Protein AF-A0A8X8X846-F1 (afdb_monomer_lite)

pLDDT: mean 72.02, std 13.53, range [37.34, 87.69]

InterPro domains:
  IPR022740 Polyphenol oxidase, C-terminal [PF12143] (23-87)

Secondary structure (DSSP, 8-state):
--------PPP-------HHHHPSP--SS-----PPPSSTT-S------------TTS-EEEEEEE--TTS-TT-GGG-EEEEEEEE-TTS-EE-

Radius of gyration: 18.23 Å; chains: 1; bounding box: 55×29×49 Å

Structure (mmCIF, N/CA/C/O backbone):
data_AF-A0A8X8X846-F1
#
_entry.id   AF-A0A8X8X846-F1
#
loop_
_atom_site.group_PDB
_atom_site.id
_atom_site.type_symbol
_atom_site.label_atom_id
_atom_site.label_alt_id
_atom_site.label_comp_id
_atom_site.label_asym_id
_atom_site.label_entity_id
_atom_site.label_seq_id
_atom_site.pdbx_PDB_ins_code
_atom_site.Cartn_x
_atom_site.Cartn_y
_atom_site.Cartn_z
_atom_site.occupancy
_atom_site.B_iso_or_equiv
_atom_site.auth_seq_id
_atom_site.auth_comp_id
_atom_site.auth_asym_id
_atom_site.auth_atom_id
_atom_site.pdbx_PDB_model_num
ATOM 1 N N . MET A 1 1 ? 40.227 16.865 -34.089 1.00 37.34 1 MET A N 1
ATOM 2 C CA . MET A 1 1 ? 38.830 17.026 -33.631 1.00 37.34 1 MET A CA 1
ATOM 3 C C . MET A 1 1 ? 38.436 15.752 -32.909 1.00 37.34 1 MET A C 1
ATOM 5 O O . MET A 1 1 ? 38.405 14.711 -33.549 1.00 37.34 1 MET A O 1
ATOM 9 N N . SER A 1 2 ? 38.210 15.812 -31.598 1.00 45.41 2 SER A N 1
ATOM 10 C CA . SER A 1 2 ? 37.840 14.640 -30.795 1.00 45.41 2 SER A CA 1
ATOM 11 C C . SER A 1 2 ? 36.425 14.837 -30.269 1.00 45.41 2 SER A C 1
ATOM 13 O O . SER A 1 2 ? 36.163 15.768 -29.513 1.00 45.41 2 SER A O 1
ATOM 15 N N . ILE A 1 3 ? 35.506 13.988 -30.717 1.00 51.16 3 ILE A N 1
ATOM 16 C CA . ILE A 1 3 ? 34.115 13.958 -30.263 1.00 51.16 3 ILE A CA 1
ATOM 17 C C . ILE A 1 3 ? 34.040 13.254 -28.902 1.00 51.16 3 ILE A C 1
ATOM 19 O O . ILE A 1 3 ? 34.181 12.035 -28.807 1.00 51.16 3 ILE A O 1
ATOM 23 N N . ASN A 1 4 ? 33.815 14.021 -27.833 1.00 44.28 4 ASN A N 1
ATOM 24 C CA . ASN A 1 4 ? 33.499 13.469 -26.518 1.00 44.28 4 ASN A CA 1
ATOM 25 C C . ASN A 1 4 ? 32.096 12.853 -26.560 1.00 44.28 4 ASN A C 1
ATOM 27 O O . ASN A 1 4 ? 31.088 13.553 -26.507 1.00 44.28 4 ASN A O 1
ATOM 31 N N . ARG A 1 5 ? 32.030 11.521 -26.642 1.00 51.75 5 ARG A N 1
ATOM 32 C CA . ARG A 1 5 ? 30.801 10.759 -26.408 1.00 51.75 5 ARG A CA 1
ATOM 33 C C . ARG A 1 5 ? 30.433 10.922 -24.932 1.00 51.75 5 ARG A C 1
ATOM 35 O O . ARG A 1 5 ? 31.042 10.282 -24.076 1.00 51.75 5 ARG A O 1
ATOM 42 N N . LEU A 1 6 ? 29.472 11.803 -24.645 1.00 54.06 6 LEU A N 1
ATOM 43 C CA . LEU A 1 6 ? 28.814 11.906 -23.344 1.00 54.06 6 LEU A CA 1
ATOM 44 C C . LEU A 1 6 ? 28.285 10.513 -22.989 1.00 54.06 6 LEU A C 1
ATOM 46 O O . LEU A 1 6 ? 27.281 10.063 -23.533 1.00 54.06 6 LEU A O 1
ATOM 50 N N . ARG A 1 7 ? 28.995 9.793 -22.116 1.00 54.56 7 ARG A N 1
ATOM 51 C CA . ARG A 1 7 ? 28.423 8.631 -21.439 1.00 54.56 7 ARG A CA 1
ATOM 52 C C . ARG A 1 7 ? 27.380 9.217 -20.501 1.00 54.56 7 ARG A C 1
ATOM 54 O O . ARG A 1 7 ? 27.737 9.743 -19.450 1.00 54.56 7 ARG A O 1
ATOM 61 N N . SER A 1 8 ? 26.118 9.219 -20.923 1.00 53.50 8 SER A N 1
ATOM 62 C CA . SER A 1 8 ? 25.004 9.501 -20.029 1.00 53.50 8 SER A CA 1
ATOM 63 C C . SER A 1 8 ? 25.153 8.556 -18.844 1.00 53.50 8 SER A C 1
ATOM 65 O O . 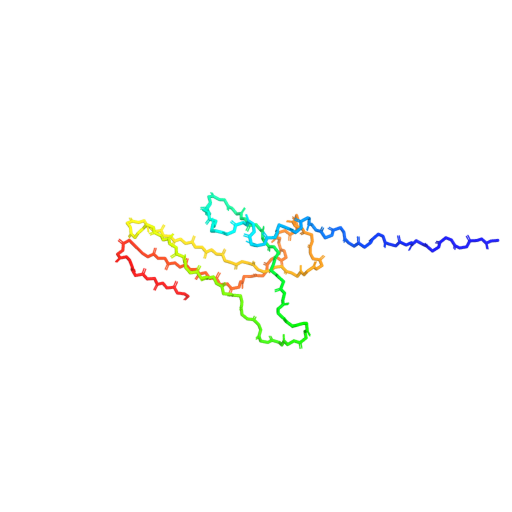SER A 1 8 ? 25.147 7.334 -19.013 1.00 53.50 8 SER A O 1
ATOM 67 N N . LYS A 1 9 ? 25.385 9.126 -17.660 1.00 44.44 9 LYS A N 1
ATOM 68 C CA . LYS A 1 9 ? 25.352 8.384 -16.404 1.00 44.44 9 LYS A CA 1
ATOM 69 C C . LYS A 1 9 ? 24.029 7.605 -16.411 1.00 44.44 9 LYS A C 1
ATOM 71 O O . LYS A 1 9 ? 23.006 8.239 -16.680 1.00 44.44 9 LYS A O 1
ATOM 76 N N . PRO A 1 10 ? 24.032 6.273 -16.215 1.00 44.62 10 PRO A N 1
ATOM 77 C CA . PRO A 1 10 ? 22.780 5.533 -16.126 1.00 44.62 10 PRO A CA 1
ATOM 78 C C . PRO A 1 10 ? 21.900 6.232 -15.084 1.00 44.62 10 PRO A C 1
ATOM 80 O O . PRO A 1 10 ? 22.464 6.756 -14.108 1.00 44.62 10 PRO A O 1
ATOM 83 N N . PRO A 1 11 ? 20.574 6.328 -15.311 1.00 43.88 11 PRO A N 1
ATOM 84 C CA . PRO A 1 11 ? 19.680 6.988 -14.374 1.00 43.88 11 PRO A CA 1
ATOM 85 C C . PRO A 1 11 ? 20.009 6.455 -12.987 1.00 43.88 11 PRO A C 1
ATOM 87 O O . PRO A 1 11 ? 20.186 5.249 -12.796 1.00 43.88 11 PRO A O 1
ATOM 90 N N . GLN A 1 12 ? 20.250 7.380 -12.058 1.00 45.91 12 GLN A N 1
ATOM 91 C CA . GLN A 1 12 ? 20.587 7.064 -10.682 1.00 45.91 12 GLN A CA 1
ATOM 92 C C . GLN A 1 12 ? 19.352 6.370 -10.105 1.00 45.91 12 GLN A C 1
ATOM 94 O O . GLN A 1 12 ? 18.487 7.045 -9.555 1.00 45.91 12 GLN A O 1
ATOM 99 N N . ARG A 1 13 ? 19.244 5.046 -10.305 1.00 48.47 13 ARG A N 1
ATOM 100 C CA . ARG A 1 13 ? 18.209 4.202 -9.713 1.00 48.47 13 ARG A CA 1
ATOM 101 C C . ARG A 1 13 ? 18.220 4.564 -8.246 1.00 48.47 13 ARG A C 1
ATOM 103 O O . ARG A 1 13 ? 19.250 4.406 -7.582 1.00 48.47 13 ARG A O 1
ATOM 110 N N . ALA A 1 14 ? 17.137 5.179 -7.792 1.00 47.62 14 ALA A N 1
ATOM 111 C CA . ALA A 1 14 ? 17.001 5.558 -6.404 1.00 47.62 14 ALA A CA 1
ATOM 112 C C . ALA A 1 14 ? 17.358 4.346 -5.562 1.00 47.62 14 ALA A C 1
ATOM 114 O O . ALA A 1 14 ? 16.925 3.248 -5.908 1.00 47.62 14 ALA A O 1
ATOM 115 N N . ALA A 1 15 ? 18.215 4.534 -4.556 1.00 48.34 15 ALA A N 1
ATOM 116 C CA . ALA A 1 15 ? 18.749 3.445 -3.751 1.00 48.34 15 ALA A CA 1
ATOM 117 C C . ALA A 1 15 ? 17.599 2.520 -3.341 1.00 48.34 15 ALA A C 1
ATOM 119 O O . ALA A 1 15 ? 16.748 2.880 -2.526 1.00 48.34 15 ALA A O 1
ATOM 120 N N . ALA A 1 16 ? 17.529 1.377 -4.016 1.00 53.47 16 ALA A N 1
ATOM 121 C CA . ALA A 1 16 ? 16.413 0.471 -3.920 1.00 53.47 16 ALA A CA 1
ATOM 122 C C . ALA A 1 16 ? 16.487 -0.175 -2.547 1.00 53.47 16 ALA A C 1
ATOM 124 O O . ALA A 1 16 ? 17.403 -0.950 -2.276 1.00 53.47 16 ALA A O 1
ATOM 125 N N . VAL A 1 17 ? 15.565 0.183 -1.657 1.00 61.47 17 VAL A N 1
ATOM 126 C CA . VAL A 1 17 ? 15.445 -0.519 -0.382 1.00 61.47 17 VAL A CA 1
ATOM 127 C C . VAL A 1 17 ? 15.004 -1.941 -0.710 1.00 61.47 17 VAL A C 1
ATOM 129 O O . VAL A 1 17 ? 13.947 -2.129 -1.316 1.00 61.47 17 VAL A O 1
ATOM 132 N N . ASN A 1 18 ? 15.834 -2.926 -0.359 1.00 67.31 18 ASN A N 1
ATOM 133 C CA . ASN A 1 18 ? 15.486 -4.329 -0.526 1.00 67.31 18 ASN A CA 1
ATOM 134 C C . ASN A 1 18 ? 14.240 -4.627 0.324 1.00 67.31 18 ASN A C 1
ATOM 136 O O . ASN A 1 18 ? 14.201 -4.351 1.521 1.00 67.31 18 ASN A O 1
ATOM 140 N N . ILE A 1 19 ? 13.212 -5.175 -0.320 1.00 72.06 19 ILE A N 1
ATOM 141 C CA . ILE A 1 19 ? 11.906 -5.489 0.271 1.00 72.06 19 ILE A CA 1
ATOM 142 C C . ILE A 1 19 ? 12.068 -6.438 1.466 1.00 72.06 19 ILE A C 1
ATOM 144 O O . ILE A 1 19 ? 11.374 -6.294 2.470 1.00 72.06 19 ILE A O 1
ATOM 148 N N . GLN A 1 20 ? 13.013 -7.378 1.383 1.00 75.69 20 GLN A N 1
ATOM 149 C CA . GLN A 1 20 ? 13.265 -8.379 2.425 1.00 75.69 20 GLN A CA 1
ATOM 150 C C . GLN A 1 20 ? 13.757 -7.747 3.730 1.00 75.69 20 GLN A C 1
ATOM 152 O O . GLN A 1 20 ? 13.452 -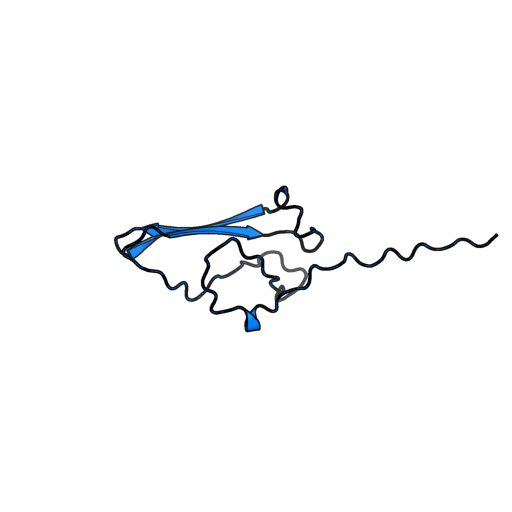8.255 4.803 1.00 75.69 20 GLN A O 1
ATOM 157 N N . ASP A 1 21 ? 14.450 -6.612 3.641 1.00 77.06 21 ASP A N 1
ATOM 158 C CA . ASP A 1 21 ? 14.969 -5.893 4.807 1.00 77.06 21 ASP A CA 1
ATOM 159 C C . ASP A 1 21 ? 13.936 -4.920 5.399 1.00 77.06 21 ASP A C 1
ATOM 161 O O . ASP A 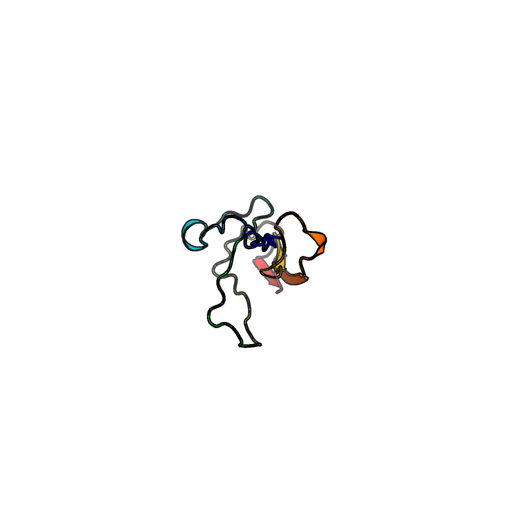1 21 ? 14.125 -4.387 6.494 1.00 77.06 21 ASP A O 1
ATOM 165 N N . LEU A 1 22 ? 12.845 -4.656 4.671 1.00 79.38 22 LEU A N 1
ATOM 166 C CA . LEU A 1 22 ? 11.853 -3.645 5.028 1.00 79.38 22 LEU A CA 1
ATOM 167 C C . LEU A 1 22 ? 10.556 -4.237 5.586 1.00 79.38 22 LEU A C 1
ATOM 169 O O . LEU A 1 22 ? 9.893 -3.589 6.399 1.00 79.38 22 LEU A O 1
ATOM 173 N N . PHE A 1 23 ? 10.178 -5.440 5.150 1.00 83.06 23 PHE A N 1
ATOM 174 C CA . PHE A 1 23 ? 8.971 -6.119 5.615 1.00 83.06 23 PHE A CA 1
ATOM 175 C C . PHE A 1 23 ? 9.288 -7.104 6.754 1.00 83.06 23 PHE A C 1
ATOM 177 O O . PHE A 1 23 ? 10.296 -7.801 6.693 1.00 83.06 23 PHE A O 1
ATOM 184 N N . PRO A 1 24 ? 8.432 -7.210 7.789 1.00 85.44 24 PRO A N 1
ATOM 185 C CA . PRO A 1 24 ? 7.129 -6.560 7.944 1.00 85.44 24 PRO A CA 1
ATOM 186 C C . PRO A 1 24 ? 7.236 -5.069 8.306 1.00 85.44 24 PRO A C 1
ATOM 188 O O . PRO A 1 24 ? 7.877 -4.681 9.281 1.00 85.44 24 PRO A O 1
ATOM 191 N N . LEU A 1 25 ? 6.548 -4.224 7.532 1.00 85.00 25 LEU A N 1
ATOM 192 C CA . LEU A 1 25 ? 6.618 -2.771 7.658 1.00 85.00 25 LEU A CA 1
ATOM 193 C C . LEU A 1 25 ? 5.402 -2.218 8.406 1.00 85.00 25 LEU A C 1
ATOM 195 O O . LEU A 1 25 ? 4.256 -2.442 8.020 1.00 85.00 25 LEU A O 1
ATOM 199 N N . LYS A 1 26 ? 5.644 -1.376 9.416 1.00 86.81 26 LYS A N 1
ATOM 200 C CA . LYS A 1 26 ? 4.589 -0.540 10.001 1.00 86.81 26 LYS A CA 1
ATOM 201 C C . LYS A 1 26 ? 4.438 0.759 9.204 1.00 86.81 26 LYS A C 1
ATOM 203 O O . LYS A 1 26 ? 5.201 1.705 9.404 1.00 86.81 26 LYS A O 1
ATOM 208 N N . LEU A 1 27 ? 3.423 0.821 8.344 1.00 83.19 27 LEU A N 1
ATOM 209 C CA . LEU A 1 27 ? 3.066 2.013 7.567 1.00 83.19 27 LEU A CA 1
ATOM 210 C C . LEU A 1 27 ? 2.621 3.166 8.485 1.00 83.19 27 LEU A C 1
ATOM 212 O O . LEU A 1 27 ? 1.514 3.180 9.015 1.00 83.19 27 LEU A O 1
ATOM 216 N N . ARG A 1 28 ? 3.517 4.140 8.695 1.00 83.88 28 ARG A N 1
ATOM 217 C CA . ARG A 1 28 ? 3.239 5.404 9.417 1.00 83.88 28 ARG A CA 1
ATOM 218 C C . ARG A 1 28 ? 3.222 6.629 8.505 1.00 83.88 28 ARG A C 1
ATOM 220 O O . ARG A 1 28 ? 2.712 7.672 8.892 1.00 83.88 28 ARG A O 1
ATOM 227 N N . LYS A 1 29 ? 3.840 6.505 7.334 1.00 84.50 29 LYS A N 1
ATOM 228 C CA . LYS A 1 29 ? 3.982 7.528 6.299 1.00 84.50 29 LYS A CA 1
ATOM 229 C C . LYS A 1 29 ? 4.055 6.841 4.941 1.00 84.50 29 LYS A C 1
ATOM 231 O O . LYS A 1 29 ? 4.331 5.637 4.884 1.00 84.50 29 LYS A O 1
ATOM 236 N N . THR A 1 30 ? 3.887 7.611 3.872 1.00 82.88 30 THR A N 1
ATOM 237 C CA . THR A 1 30 ? 4.129 7.136 2.509 1.00 82.88 30 THR A CA 1
ATOM 238 C C . THR A 1 30 ? 5.517 6.517 2.424 1.00 82.88 30 THR A C 1
ATOM 240 O O . THR A 1 30 ? 6.518 7.153 2.762 1.00 82.88 30 THR A O 1
ATOM 243 N N . THR A 1 31 ? 5.563 5.252 2.021 1.00 82.38 31 THR A N 1
ATOM 244 C CA . THR A 1 31 ? 6.801 4.491 1.867 1.00 82.38 31 THR A CA 1
ATOM 245 C C . THR A 1 31 ? 6.871 4.009 0.432 1.00 82.38 31 THR A C 1
ATOM 247 O O . THR A 1 31 ? 5.879 3.532 -0.108 1.00 82.38 31 THR A O 1
ATOM 250 N N . ARG A 1 32 ? 8.038 4.177 -0.186 1.00 78.94 32 ARG A N 1
ATOM 251 C CA . ARG A 1 32 ? 8.319 3.728 -1.547 1.00 78.94 32 ARG A CA 1
ATOM 252 C C . ARG A 1 32 ? 9.249 2.535 -1.457 1.00 78.94 32 ARG A C 1
ATOM 254 O O . ARG A 1 32 ? 10.206 2.567 -0.684 1.00 78.94 32 ARG A O 1
ATOM 261 N N . VAL A 1 33 ? 8.947 1.501 -2.224 1.00 78.38 33 VAL A N 1
ATOM 262 C CA . VAL A 1 33 ? 9.693 0.244 -2.229 1.00 78.38 33 VAL A CA 1
ATOM 263 C C . VAL A 1 33 ? 9.952 -0.148 -3.672 1.00 78.38 33 VAL A C 1
ATOM 265 O O . VAL A 1 33 ? 9.081 0.047 -4.517 1.00 78.38 33 VAL A O 1
ATOM 268 N N . LEU A 1 34 ? 11.145 -0.668 -3.961 1.00 77.62 34 LEU A N 1
ATOM 269 C CA . LEU A 1 34 ? 11.413 -1.230 -5.278 1.00 77.62 34 LEU A CA 1
ATOM 270 C C . LEU A 1 34 ? 10.973 -2.692 -5.268 1.00 77.62 34 LEU A C 1
ATOM 272 O O . LEU A 1 34 ? 11.562 -3.500 -4.553 1.00 77.62 34 LEU A O 1
ATOM 276 N N . VAL A 1 35 ? 9.967 -3.025 -6.073 1.00 77.00 35 VAL A N 1
ATOM 277 C CA . VAL A 1 35 ? 9.540 -4.409 -6.284 1.00 77.00 35 VAL A CA 1
ATOM 278 C C . VAL A 1 35 ? 10.187 -4.940 -7.552 1.00 77.00 35 VAL A C 1
ATOM 280 O O . VAL A 1 35 ? 9.981 -4.397 -8.634 1.00 77.00 35 VAL A O 1
ATOM 283 N N . VAL A 1 36 ? 10.998 -5.989 -7.419 1.00 76.44 36 VAL A N 1
ATOM 284 C CA . VAL A 1 36 ? 11.618 -6.642 -8.576 1.00 76.44 36 VAL A CA 1
ATOM 285 C C . VAL A 1 36 ? 10.559 -7.485 -9.279 1.00 76.44 36 VAL A C 1
ATOM 287 O O . VAL A 1 36 ? 9.929 -8.335 -8.650 1.00 76.44 36 VAL A O 1
ATOM 290 N N . LYS A 1 37 ? 10.379 -7.263 -10.584 1.00 72.62 37 LYS A N 1
ATOM 291 C CA . LYS A 1 37 ? 9.483 -8.079 -11.408 1.00 72.62 37 LYS A CA 1
ATOM 292 C C . LYS A 1 37 ? 9.985 -9.527 -11.469 1.00 72.62 37 LYS A C 1
ATOM 294 O O . LYS A 1 37 ? 11.182 -9.732 -11.693 1.00 72.62 37 LYS A O 1
ATOM 299 N N . PRO A 1 38 ? 9.111 -10.536 -11.302 1.00 71.75 38 PRO A N 1
ATOM 300 C CA . PRO A 1 38 ? 9.511 -11.934 -11.391 1.00 71.75 38 PRO A CA 1
ATOM 301 C C . PRO A 1 38 ? 9.963 -12.320 -12.806 1.00 71.75 38 PRO A C 1
ATOM 303 O O . PRO A 1 38 ? 10.843 -13.172 -12.941 1.00 71.75 38 PRO A O 1
ATOM 306 N N . THR A 1 39 ? 9.416 -11.726 -13.878 1.00 73.50 39 THR A N 1
ATOM 307 C CA . THR A 1 39 ? 9.931 -11.939 -15.243 1.00 73.50 39 THR A CA 1
ATOM 308 C C . THR A 1 39 ? 9.700 -10.727 -16.149 1.00 73.50 39 THR A C 1
ATOM 310 O O . THR A 1 39 ? 8.576 -10.337 -16.438 1.00 73.50 39 THR A O 1
ATOM 313 N N . VAL A 1 40 ? 10.781 -10.174 -16.704 1.00 65.25 40 VAL A N 1
ATOM 314 C CA . VAL A 1 40 ? 10.699 -9.071 -17.676 1.00 65.25 40 VAL A CA 1
ATOM 315 C C . VAL A 1 40 ? 9.965 -9.533 -18.946 1.00 65.25 40 VAL A C 1
ATOM 317 O O . VAL A 1 40 ? 10.394 -10.485 -19.594 1.00 65.25 40 VAL A O 1
ATOM 320 N N . GLY A 1 41 ? 8.879 -8.845 -19.320 1.00 63.19 41 GLY A N 1
ATOM 321 C CA . GLY A 1 41 ? 8.186 -9.035 -20.604 1.00 63.19 41 GLY A CA 1
ATOM 322 C C . GLY A 1 41 ? 6.875 -9.828 -20.565 1.00 63.19 41 GLY A C 1
ATOM 323 O O . GLY A 1 41 ? 6.312 -10.095 -21.626 1.00 63.19 41 GLY A O 1
ATOM 324 N N . LYS A 1 42 ? 6.361 -10.191 -19.383 1.00 59.28 42 LYS A N 1
ATOM 325 C CA . LYS A 1 42 ? 4.981 -10.686 -19.243 1.00 59.28 42 LYS A CA 1
ATOM 326 C C . LYS A 1 42 ? 4.047 -9.546 -18.837 1.00 59.28 42 LYS A C 1
ATOM 328 O O . LYS A 1 42 ? 4.396 -8.736 -17.987 1.00 59.28 42 LYS A O 1
ATOM 333 N N . ALA A 1 43 ? 2.896 -9.469 -19.503 1.00 56.06 43 ALA A N 1
ATOM 334 C CA . ALA A 1 43 ? 1.977 -8.333 -19.416 1.00 56.06 43 ALA A CA 1
ATOM 335 C C . ALA A 1 43 ? 1.032 -8.382 -18.201 1.00 56.06 43 ALA A C 1
ATOM 337 O O . ALA A 1 43 ? 0.525 -7.343 -17.798 1.00 56.06 43 ALA A O 1
ATOM 338 N N . ASP A 1 44 ? 0.853 -9.553 -17.585 1.00 63.56 44 ASP A N 1
ATOM 339 C CA . ASP A 1 44 ? -0.087 -9.748 -16.478 1.00 63.56 44 ASP A CA 1
ATOM 340 C C . ASP A 1 44 ? 0.671 -10.048 -15.178 1.00 63.56 44 ASP A C 1
ATOM 342 O O . ASP A 1 44 ? 0.733 -11.188 -14.713 1.00 63.56 44 ASP A O 1
ATOM 346 N N . GLU A 1 45 ? 1.303 -9.027 -14.602 1.00 69.56 45 GLU A N 1
ATOM 347 C CA . GLU A 1 45 ? 1.898 -9.109 -13.266 1.00 69.56 45 GLU A CA 1
ATOM 348 C C . GLU A 1 45 ? 1.093 -8.234 -12.302 1.00 69.56 45 GLU A C 1
ATOM 350 O O . GLU A 1 45 ? 0.925 -7.037 -12.524 1.00 69.56 45 GLU A O 1
ATOM 355 N N . VAL A 1 46 ? 0.587 -8.837 -11.223 1.00 77.06 46 VAL A N 1
ATOM 356 C CA . VAL A 1 46 ? -0.214 -8.142 -10.208 1.00 77.06 46 VAL A CA 1
ATOM 357 C C . VAL A 1 46 ? 0.627 -7.982 -8.942 1.00 77.06 46 VAL A C 1
ATOM 359 O O . VAL A 1 46 ? 1.091 -8.990 -8.402 1.00 77.06 46 VAL A O 1
ATOM 362 N N . PRO A 1 47 ? 0.841 -6.754 -8.436 1.00 79.62 47 PRO A N 1
ATOM 363 C CA . PRO A 1 47 ? 1.485 -6.562 -7.145 1.00 79.62 47 PRO A CA 1
ATOM 364 C C . PRO A 1 47 ? 0.575 -7.096 -6.032 1.00 79.62 47 PRO A C 1
ATOM 366 O O . PRO A 1 47 ? -0.586 -6.705 -5.924 1.00 79.62 47 PRO A O 1
ATOM 369 N N . VAL A 1 48 ? 1.109 -7.980 -5.188 1.00 82.88 48 VAL A N 1
ATOM 370 C CA . VAL A 1 48 ? 0.367 -8.577 -4.069 1.00 82.88 48 VAL A CA 1
ATOM 371 C C . VAL A 1 48 ? 0.905 -8.037 -2.748 1.00 82.88 48 VAL A C 1
ATOM 373 O O . VAL A 1 48 ? 2.102 -8.104 -2.474 1.00 82.88 48 VAL A O 1
ATOM 376 N N . LEU A 1 49 ? 0.003 -7.509 -1.918 1.00 83.88 49 LEU A N 1
ATOM 377 C CA . LEU A 1 49 ? 0.283 -7.151 -0.530 1.00 83.88 49 LEU A CA 1
ATOM 378 C C . LEU A 1 49 ? -0.266 -8.246 0.383 1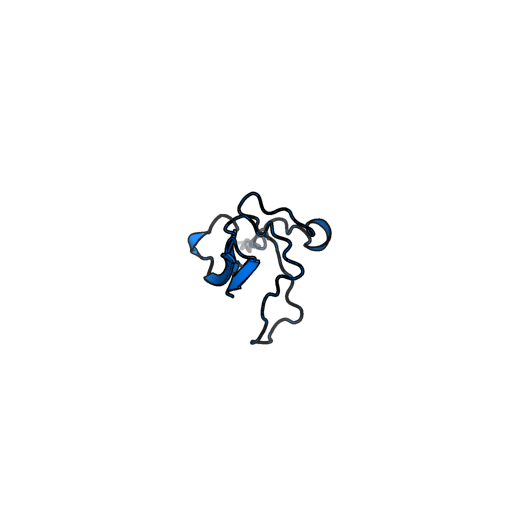.00 83.88 49 LEU A C 1
ATOM 380 O O . LEU A 1 49 ? -1.476 -8.383 0.551 1.00 83.88 49 LEU A O 1
ATOM 384 N N . GLU A 1 50 ? 0.631 -9.028 0.971 1.00 84.56 50 GLU A N 1
ATOM 385 C CA . GLU A 1 50 ? 0.266 -10.148 1.836 1.00 84.56 50 GLU A CA 1
ATOM 386 C C . GLU A 1 50 ? 0.304 -9.768 3.316 1.00 84.56 50 GLU A C 1
ATOM 388 O O . GLU A 1 50 ? 1.053 -8.884 3.737 1.00 84.56 50 GLU A O 1
ATOM 393 N N . ASN A 1 51 ? -0.477 -10.493 4.123 1.00 85.94 51 ASN A N 1
ATOM 394 C CA . ASN A 1 51 ? -0.449 -10.422 5.586 1.00 85.94 51 ASN A CA 1
ATOM 395 C C . ASN A 1 51 ? -0.603 -8.996 6.142 1.00 85.94 51 ASN A C 1
ATOM 397 O O . ASN A 1 51 ? 0.097 -8.594 7.074 1.00 85.94 51 ASN A O 1
ATOM 401 N N . ILE A 1 52 ? -1.539 -8.225 5.579 1.00 84.62 52 ILE A N 1
ATOM 402 C CA . ILE A 1 52 ? -1.876 -6.898 6.096 1.00 84.62 52 ILE A CA 1
ATOM 403 C C . ILE A 1 52 ? -2.527 -7.069 7.474 1.00 84.62 52 ILE A C 1
ATOM 405 O O . ILE A 1 52 ? -3.673 -7.497 7.592 1.00 84.62 52 ILE A O 1
ATOM 409 N N . VAL A 1 53 ? -1.782 -6.726 8.526 1.00 86.25 53 VAL A N 1
ATOM 410 C CA . VAL A 1 53 ? -2.276 -6.732 9.907 1.00 86.25 53 VAL A CA 1
ATOM 411 C C . VAL A 1 53 ? -2.761 -5.335 10.275 1.00 86.25 53 VAL A C 1
ATOM 413 O O . VAL A 1 53 ? -1.990 -4.372 10.283 1.00 86.25 53 VAL A O 1
ATOM 416 N N . THR A 1 54 ? -4.037 -5.232 10.621 1.00 83.69 54 THR A N 1
ATOM 417 C CA . THR A 1 54 ? -4.712 -3.978 10.964 1.00 83.69 54 THR A CA 1
ATOM 418 C C . THR A 1 54 ? -5.333 -4.031 12.357 1.00 83.69 54 THR A C 1
ATOM 420 O O . THR A 1 54 ? -5.552 -5.091 12.941 1.00 83.69 54 THR A O 1
ATOM 423 N N . ASP A 1 55 ? -5.602 -2.851 12.917 1.00 84.31 55 ASP A N 1
ATOM 424 C CA . ASP A 1 55 ? -6.443 -2.717 14.104 1.00 84.31 55 ASP A CA 1
ATOM 425 C C . ASP A 1 55 ? -7.893 -2.553 13.646 1.00 84.31 55 ASP A C 1
ATOM 427 O O . ASP A 1 55 ? -8.279 -1.478 13.187 1.00 84.31 55 ASP A O 1
ATOM 431 N N . ASN A 1 56 ? -8.693 -3.611 13.791 1.00 81.62 56 ASN A N 1
ATOM 432 C CA . ASN A 1 56 ? -10.079 -3.673 13.314 1.00 81.62 56 ASN A CA 1
ATOM 433 C C . ASN A 1 56 ? -11.007 -2.637 13.962 1.00 81.62 56 ASN A C 1
ATOM 435 O O . ASN A 1 56 ? -12.142 -2.497 13.533 1.00 81.62 56 ASN A O 1
ATOM 439 N N . ARG A 1 57 ? -10.560 -1.917 14.999 1.00 84.12 57 ARG A N 1
ATOM 440 C CA . ARG A 1 57 ? -11.331 -0.838 15.637 1.00 84.12 57 ARG A CA 1
ATOM 441 C C . ARG A 1 57 ? -11.162 0.507 14.938 1.00 84.12 57 ARG A C 1
ATOM 443 O O . ARG A 1 57 ? -11.810 1.479 15.323 1.00 84.12 57 ARG A O 1
ATOM 450 N N . LYS A 1 58 ? -10.255 0.595 13.966 1.00 82.31 58 LYS A N 1
ATOM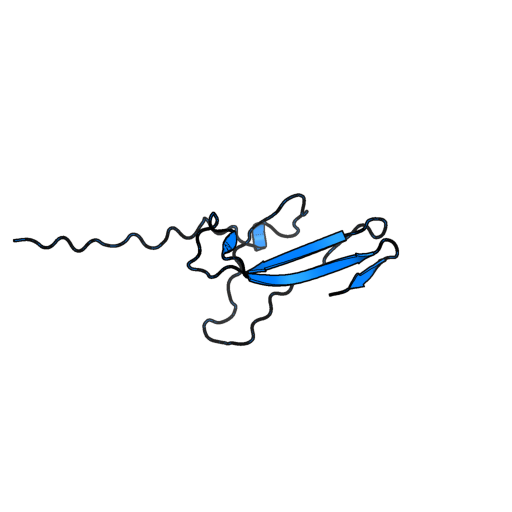 451 C CA . LYS A 1 58 ? -9.942 1.823 13.240 1.00 82.31 58 LYS A CA 1
ATOM 452 C C . LYS A 1 58 ? -10.284 1.665 11.769 1.00 82.31 58 LYS A C 1
ATOM 454 O O . LYS A 1 58 ? -10.104 0.600 11.194 1.00 82.31 58 LYS A O 1
ATOM 459 N N . LEU A 1 59 ? -10.723 2.763 11.163 1.00 83.81 59 LEU A N 1
ATOM 460 C CA . LEU A 1 59 ? -10.817 2.858 9.715 1.00 83.81 59 LEU A CA 1
ATOM 461 C C . LEU A 1 59 ? -9.397 2.862 9.141 1.00 83.81 59 LEU A C 1
ATOM 463 O O . LEU A 1 59 ? -8.595 3.734 9.488 1.00 83.81 59 LEU A O 1
ATOM 467 N N . ILE A 1 60 ? -9.099 1.904 8.271 1.00 86.25 60 ILE A N 1
ATOM 468 C CA . ILE A 1 60 ? -7.816 1.819 7.571 1.00 86.25 60 ILE A CA 1
ATOM 469 C C . ILE A 1 60 ? -8.071 2.024 6.085 1.00 86.25 60 ILE A C 1
ATOM 471 O O . ILE A 1 60 ? -8.946 1.382 5.515 1.00 86.25 60 ILE A O 1
ATOM 475 N N . LYS A 1 61 ? -7.293 2.907 5.457 1.00 87.69 61 LYS A N 1
ATOM 476 C CA . LYS A 1 61 ? -7.250 3.081 4.006 1.00 87.69 61 LYS A CA 1
ATOM 477 C C . LYS A 1 61 ? -5.796 3.127 3.568 1.00 87.69 61 LYS A C 1
ATOM 479 O O . LYS A 1 61 ? -5.012 3.903 4.112 1.00 87.69 61 LYS A O 1
ATOM 484 N N . LEU A 1 62 ? -5.450 2.278 2.616 1.00 86.88 62 LEU A N 1
ATOM 485 C CA . LEU A 1 62 ? -4.146 2.216 1.980 1.00 86.88 62 LEU A CA 1
ATOM 486 C C . LEU A 1 62 ? -4.365 2.386 0.485 1.00 86.88 62 LEU A C 1
ATOM 488 O O . LEU A 1 62 ? -5.043 1.567 -0.120 1.00 86.88 62 LEU A O 1
ATOM 492 N N . ASP A 1 63 ? -3.776 3.421 -0.094 1.00 87.44 63 ASP A N 1
ATOM 493 C CA . ASP A 1 63 ? -3.759 3.620 -1.539 1.00 87.44 63 ASP A CA 1
ATOM 494 C C . ASP A 1 63 ? -2.390 3.187 -2.075 1.00 87.44 63 ASP A C 1
ATOM 496 O O . ASP A 1 63 ? -1.351 3.544 -1.508 1.00 87.44 63 ASP A O 1
ATOM 500 N N . VAL A 1 64 ? -2.393 2.383 -3.137 1.00 86.44 64 VAL A N 1
ATOM 501 C CA . VAL A 1 64 ? -1.196 1.817 -3.758 1.00 86.44 64 VAL A CA 1
ATOM 502 C C . VAL A 1 64 ? -0.999 2.462 -5.119 1.00 86.44 64 VAL A C 1
ATOM 504 O O . VAL A 1 64 ? -1.906 2.497 -5.951 1.00 86.44 64 VAL A O 1
ATOM 507 N N . PHE A 1 65 ? 0.216 2.947 -5.339 1.00 85.31 65 PHE A N 1
ATOM 508 C CA . PHE A 1 65 ? 0.632 3.555 -6.591 1.00 85.31 65 PHE A CA 1
ATOM 509 C C . PHE A 1 65 ? 1.871 2.838 -7.118 1.00 85.31 65 PHE A C 1
ATOM 511 O O . PHE A 1 65 ? 2.731 2.430 -6.330 1.00 85.31 65 PHE A O 1
ATOM 518 N N . VAL A 1 66 ? 1.955 2.694 -8.436 1.00 82.00 66 VAL A N 1
ATOM 519 C CA . VAL A 1 66 ? 3.081 2.074 -9.136 1.00 82.00 66 VAL A CA 1
ATOM 520 C C . VAL A 1 66 ? 3.695 3.114 -10.067 1.00 82.00 66 VAL A C 1
ATOM 522 O O . VAL A 1 66 ? 2.989 3.769 -10.827 1.00 82.00 66 VAL A O 1
ATOM 525 N N . ASN A 1 67 ? 5.014 3.269 -9.983 1.00 77.56 67 ASN A N 1
ATOM 526 C CA . ASN A 1 67 ? 5.786 4.110 -10.895 1.00 77.56 67 ASN A CA 1
ATOM 527 C C . ASN A 1 67 ? 6.463 3.235 -11.951 1.00 77.56 67 ASN A C 1
ATOM 529 O O . ASN A 1 67 ? 6.767 2.067 -11.681 1.00 77.56 67 ASN A O 1
ATOM 533 N N . ASP A 1 68 ? 6.767 3.824 -13.108 1.00 69.06 68 ASP A N 1
ATOM 534 C CA . ASP A 1 68 ? 7.689 3.204 -14.058 1.00 69.06 68 ASP A CA 1
ATOM 535 C C . ASP A 1 68 ? 9.114 3.160 -13.463 1.00 69.06 68 ASP A C 1
ATOM 537 O O . ASP A 1 68 ? 9.493 3.993 -12.635 1.00 69.06 68 ASP A O 1
ATOM 541 N N . GLU A 1 69 ? 9.919 2.177 -13.864 1.00 64.44 69 GLU A N 1
ATOM 542 C CA . GLU A 1 69 ? 11.288 1.974 -13.368 1.00 64.44 69 GLU A CA 1
ATOM 543 C C . GLU A 1 69 ? 12.224 3.135 -13.757 1.00 64.44 69 GLU A C 1
ATOM 545 O O . GLU A 1 69 ? 13.219 3.390 -13.072 1.00 64.44 69 GLU A O 1
ATOM 550 N N . ASP A 1 70 ? 11.888 3.861 -14.826 1.00 62.69 70 ASP A N 1
ATOM 551 C CA . ASP A 1 70 ? 12.632 5.031 -15.302 1.00 62.69 70 ASP A CA 1
ATOM 552 C C . ASP A 1 70 ? 12.237 6.343 -14.592 1.00 62.69 70 ASP A C 1
ATOM 554 O O . ASP A 1 70 ? 12.878 7.385 -14.793 1.00 62.69 70 ASP A O 1
ATOM 558 N N . ASP A 1 71 ? 11.222 6.313 -13.722 1.00 66.62 71 ASP A N 1
ATOM 559 C CA . ASP A 1 71 ? 10.760 7.490 -13.000 1.00 66.62 71 ASP A CA 1
ATOM 560 C C . ASP A 1 71 ? 11.621 7.812 -11.783 1.00 66.62 71 ASP A C 1
ATOM 562 O O . ASP A 1 71 ? 11.979 6.951 -10.974 1.00 66.62 71 ASP A O 1
ATOM 566 N N . LYS A 1 72 ? 11.932 9.102 -11.601 1.00 64.25 72 LYS A N 1
ATOM 567 C CA . LYS A 1 72 ? 12.639 9.525 -10.393 1.00 64.25 72 LYS A CA 1
ATOM 568 C C . LYS A 1 72 ? 11.686 9.542 -9.191 1.00 64.25 72 LYS A C 1
ATOM 570 O O . LYS A 1 72 ? 10.526 9.920 -9.340 1.00 64.25 72 LYS A O 1
ATOM 575 N N . PRO A 1 73 ? 12.155 9.225 -7.970 1.00 62.97 73 PRO A N 1
ATOM 576 C CA . PRO A 1 73 ? 11.309 9.186 -6.769 1.00 62.97 73 PRO A CA 1
ATOM 577 C C . PRO A 1 73 ? 10.644 10.512 -6.413 1.00 62.97 73 PRO A C 1
ATOM 579 O O . PRO A 1 73 ? 9.683 10.529 -5.640 1.00 62.97 73 PRO A O 1
ATOM 582 N N . GLU A 1 74 ? 11.209 11.623 -6.884 1.00 66.25 74 GLU A N 1
ATOM 583 C CA . GLU A 1 74 ? 10.694 12.968 -6.647 1.00 66.25 74 GLU A CA 1
ATOM 584 C C . GLU A 1 74 ? 9.508 13.304 -7.563 1.00 66.25 74 GLU A C 1
ATOM 586 O O . GLU A 1 74 ? 8.749 14.223 -7.266 1.00 66.25 74 GLU A O 1
ATOM 591 N N . GLU A 1 75 ? 9.310 12.544 -8.642 1.00 62.44 75 GLU A N 1
ATOM 592 C CA . GLU A 1 75 ? 8.298 12.783 -9.673 1.00 62.44 75 GLU A CA 1
ATOM 593 C C . GLU A 1 75 ? 7.005 12.024 -9.317 1.00 62.44 75 GLU A C 1
ATOM 595 O O . GLU A 1 75 ? 6.586 11.078 -9.979 1.00 62.44 75 GLU A O 1
ATOM 600 N N . VAL A 1 76 ? 6.389 12.429 -8.198 1.00 62.25 76 VAL A N 1
ATOM 601 C CA . VAL A 1 76 ? 5.213 11.763 -7.592 1.00 62.25 76 VAL A CA 1
ATOM 602 C C . VAL A 1 76 ? 3.976 11.816 -8.494 1.00 62.25 76 VAL A C 1
ATOM 604 O O . VAL A 1 76 ? 3.132 10.930 -8.425 1.00 62.25 76 VAL A O 1
ATOM 607 N N . ASP A 1 77 ? 3.901 12.816 -9.369 1.00 62.97 77 ASP A N 1
ATOM 608 C CA . ASP A 1 77 ? 2.765 13.045 -10.268 1.00 62.97 77 ASP A CA 1
ATOM 609 C C . ASP A 1 77 ? 2.689 12.031 -11.422 1.00 62.97 77 ASP A C 1
ATOM 611 O O . ASP A 1 77 ? 1.695 11.998 -12.143 1.00 62.97 77 ASP A O 1
ATOM 615 N N . ARG A 1 78 ? 3.729 11.205 -11.608 1.00 67.94 78 ARG A N 1
ATOM 616 C CA . ARG A 1 78 ? 3.753 10.125 -12.609 1.00 67.94 78 ARG A CA 1
ATOM 617 C C . ARG A 1 78 ? 3.325 8.767 -12.063 1.00 67.94 78 ARG A C 1
ATOM 619 O O . ARG A 1 78 ? 3.237 7.808 -12.820 1.00 67.94 78 ARG A O 1
ATOM 626 N N . ALA A 1 79 ? 3.059 8.688 -10.763 1.00 75.38 79 ALA A N 1
ATOM 627 C CA . ALA A 1 79 ? 2.626 7.461 -10.122 1.00 75.38 79 ALA A CA 1
ATOM 628 C C . ALA A 1 79 ? 1.212 7.080 -10.584 1.00 75.38 79 ALA A C 1
ATOM 630 O O . ALA A 1 79 ? 0.265 7.848 -10.398 1.00 75.38 79 ALA A O 1
ATOM 631 N N . GLU A 1 80 ? 1.051 5.887 -11.152 1.00 80.75 80 GLU A N 1
ATOM 632 C CA . GLU A 1 80 ? -0.253 5.382 -11.573 1.00 80.75 80 GLU A CA 1
ATOM 633 C C . GLU A 1 80 ? -0.954 4.680 -10.403 1.00 80.75 80 GLU A C 1
ATOM 635 O O . GLU A 1 80 ? -0.338 3.932 -9.638 1.00 80.75 80 GLU A O 1
ATOM 640 N N . TYR A 1 81 ? -2.252 4.937 -10.232 1.00 83.19 81 TYR A N 1
ATOM 641 C CA . TYR A 1 81 ? -3.045 4.304 -9.180 1.00 83.19 81 TYR A CA 1
ATOM 642 C C . TYR A 1 81 ? -3.303 2.833 -9.520 1.00 83.19 81 TYR A C 1
ATOM 644 O O . TYR A 1 81 ? -4.000 2.531 -10.486 1.00 83.19 81 TYR A O 1
ATOM 652 N N . ALA A 1 82 ? -2.773 1.926 -8.698 1.00 83.62 82 ALA A N 1
ATOM 653 C CA . ALA A 1 82 ? -2.886 0.484 -8.913 1.00 83.62 82 ALA A CA 1
ATOM 654 C C . ALA A 1 82 ? -4.042 -0.153 -8.127 1.00 83.62 82 ALA A C 1
ATOM 656 O O . ALA A 1 82 ? -4.513 -1.230 -8.486 1.00 83.62 82 ALA A O 1
ATOM 657 N N . GLY A 1 83 ? -4.499 0.490 -7.050 1.00 85.44 83 GLY A N 1
ATOM 658 C CA . GLY A 1 83 ? -5.602 -0.006 -6.232 1.00 85.44 83 GLY A CA 1
ATOM 659 C C . GLY A 1 83 ? -5.558 0.514 -4.802 1.00 85.44 83 GLY A C 1
ATOM 660 O O . GLY A 1 83 ? -4.658 1.263 -4.412 1.00 85.44 83 GLY A O 1
ATOM 661 N N . GLY A 1 84 ? -6.542 0.121 -3.999 1.00 87.06 84 GLY A N 1
ATOM 662 C CA . GLY A 1 84 ? -6.620 0.547 -2.611 1.00 87.06 84 GLY A CA 1
ATOM 663 C C . GLY A 1 84 ? -7.262 -0.497 -1.718 1.00 87.06 84 GLY A C 1
ATOM 664 O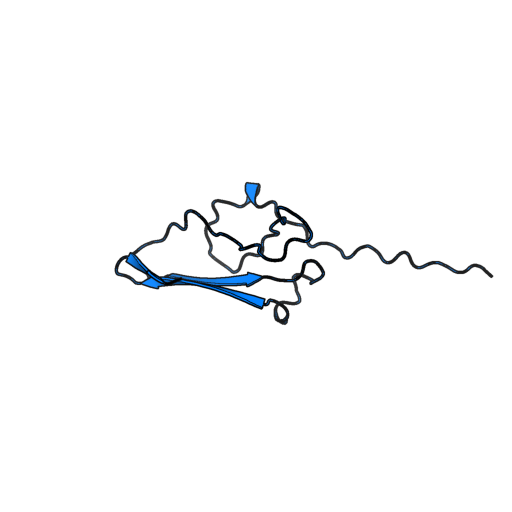 O . GLY A 1 84 ? -8.232 -1.141 -2.082 1.00 87.06 84 GLY A O 1
ATOM 665 N N . PHE A 1 85 ? -6.733 -0.635 -0.511 1.00 86.56 85 PHE A N 1
ATOM 666 C CA . PHE A 1 85 ? -7.311 -1.470 0.529 1.00 86.56 85 PHE A CA 1
ATOM 667 C C . PHE A 1 85 ? -8.035 -0.576 1.529 1.00 86.56 85 PHE A C 1
ATOM 669 O O . PHE A 1 85 ? -7.433 0.343 2.091 1.00 86.56 85 PHE A O 1
ATOM 676 N N . THR A 1 86 ? -9.318 -0.840 1.774 1.00 87.31 86 THR A N 1
ATOM 677 C CA . THR A 1 86 ? -10.081 -0.152 2.822 1.00 87.31 86 THR A CA 1
ATOM 678 C C . THR A 1 86 ? -10.679 -1.161 3.781 1.00 87.31 86 THR A C 1
ATOM 680 O O . THR A 1 86 ? -11.355 -2.095 3.363 1.00 87.31 86 THR A O 1
ATOM 683 N N . GLN A 1 87 ? -10.488 -0.940 5.075 1.00 84.94 87 GLN A N 1
ATOM 684 C CA . GLN A 1 87 ? -11.096 -1.734 6.129 1.00 84.94 87 GLN A CA 1
ATOM 685 C C . GLN A 1 87 ? -11.912 -0.850 7.061 1.00 84.94 87 GLN A C 1
ATOM 687 O O . GLN A 1 87 ? -11.444 0.200 7.513 1.00 84.94 87 GLN A O 1
ATOM 692 N N . ASP A 1 88 ? -13.134 -1.294 7.338 1.00 83.69 88 ASP A N 1
ATOM 693 C CA . ASP A 1 88 ? -14.051 -0.652 8.263 1.00 83.69 88 ASP A CA 1
ATOM 694 C C . ASP A 1 88 ? -13.772 -1.035 9.726 1.00 83.69 88 ASP A C 1
ATOM 696 O O . ASP A 1 88 ? -13.007 -1.946 10.052 1.00 83.69 88 ASP A O 1
ATOM 700 N N . THR A 1 89 ? -14.429 -0.320 10.636 1.00 78.44 89 THR A N 1
ATOM 701 C CA . THR A 1 89 ? -14.286 -0.499 12.088 1.00 78.44 89 THR A CA 1
ATOM 702 C C . THR A 1 89 ? -14.959 -1.764 12.630 1.00 78.44 89 THR A C 1
ATOM 704 O O . THR A 1 89 ? -14.960 -1.982 13.841 1.00 78.44 89 THR A O 1
ATOM 707 N N . ASN A 1 90 ? -15.562 -2.577 11.759 1.00 75.12 90 ASN A N 1
ATOM 708 C CA . ASN A 1 90 ? -16.196 -3.845 12.108 1.00 75.12 90 ASN A CA 1
ATOM 709 C C . ASN A 1 90 ? -15.362 -5.044 11.627 1.00 75.12 90 ASN A C 1
ATOM 711 O O . ASN A 1 90 ? -15.789 -6.188 11.779 1.00 75.12 90 ASN A O 1
ATOM 715 N N . GLY A 1 91 ? -14.167 -4.799 11.077 1.00 66.69 91 GLY A N 1
ATOM 716 C CA . GLY A 1 91 ? -13.298 -5.841 10.533 1.00 66.69 91 GLY A CA 1
ATOM 717 C C . GLY A 1 91 ? -13.671 -6.293 9.119 1.00 66.69 91 GLY A C 1
ATOM 718 O O . GLY A 1 91 ? -13.030 -7.203 8.598 1.00 66.69 91 GLY A O 1
ATOM 719 N N . GLY A 1 92 ? -14.669 -5.669 8.488 1.00 74.12 92 GLY A N 1
ATOM 720 C CA . GLY A 1 92 ? -14.974 -5.859 7.075 1.00 74.12 92 GLY A CA 1
ATOM 721 C C . GLY A 1 92 ? -13.978 -5.096 6.206 1.00 74.12 92 GLY A C 1
ATOM 722 O O . GLY A 1 92 ? -13.618 -3.960 6.511 1.00 74.12 92 GLY A O 1
ATOM 723 N N . TYR A 1 93 ? -13.521 -5.704 5.112 1.00 73.44 93 TYR A N 1
ATOM 724 C CA . TYR A 1 93 ? -12.599 -5.066 4.172 1.00 73.44 93 TYR A CA 1
ATOM 725 C C . TYR A 1 93 ? -13.142 -5.079 2.742 1.00 73.44 93 TYR A C 1
ATOM 727 O O . TYR A 1 93 ? -13.932 -5.943 2.358 1.00 73.44 93 TYR A O 1
ATOM 735 N N . LYS A 1 94 ? -12.717 -4.086 1.961 1.00 72.25 94 LYS A N 1
ATOM 736 C CA . LYS A 1 94 ? -12.948 -3.953 0.523 1.00 72.25 94 LYS A CA 1
ATOM 737 C C . LYS A 1 94 ? -11.604 -3.765 -0.179 1.00 72.25 94 LYS A C 1
ATOM 739 O O . LYS A 1 94 ? -10.739 -3.044 0.329 1.00 72.25 94 LYS A O 1
ATOM 744 N N . LEU A 1 95 ? -11.472 -4.445 -1.313 1.00 65.88 95 LEU A N 1
ATOM 745 C CA . LEU A 1 95 ? -10.357 -4.374 -2.257 1.00 65.88 95 LEU A CA 1
ATOM 746 C C . LEU A 1 95 ? -10.784 -3.578 -3.491 1.00 65.88 95 LEU A C 1
ATOM 748 O O . LEU A 1 95 ? -12.001 -3.624 -3.797 1.00 65.88 95 LEU A O 1
#

Organism: Salvia splendens (NCBI:txid180675)

Foldseek 3Di:
DDDPPPPPDPQPQPPADDPVVCPPDDPPDDDDHDDDDPDPPDDDDADDDPDDDDDLQDWDKDWDWDADSNDDPVPVVRTHTRDMWIHHSNRDIDD

Sequence (95 aa):
MSINRLRSKPPQRAAAVNIQDLFPLKLRKTTRVLVVKPTVGKADEVPVLENIVTDNRKLIKLDVFVNDEDDKPEEVDRAEYAGGFTQDTNGGYKL